Protein AF-A0AAU3NXV2-F1 (afdb_monomer)

Foldseek 3Di:
DKDKDKDDDDDVSVVLVVQLVVLLVVVVVPDPDPVVSVVSSVVSSVVVLVVVCVVDVPSVGIDMWMKDWDDDPPDRDIDIDTRPDAFDWDDDPPDIDGPDDD

Radius of gyration: 15.43 Å; Cα contacts (8 Å, |Δi|>4): 116; chains: 1; bounding box: 42×24×46 Å

Nearest PDB structures (foldseek):
  2y09-assembly1_A  TM=7.433E-01  e=5.090E-02  Synechococcus elongatus
  5iti-assembly1_A  TM=7.227E-01  e=1.214E-01  Thermosynechococcus vestitus BP-1
  2xzv-assembly1_A  TM=7.392E-01  e=1.813E-01  Synechococcus elongatus
  2j82-assembly1_A-2  TM=7.126E-01  e=1.939E-01  Synechococcus elongatus
  9f9p-assembly1_K  TM=5.520E-01  e=3.216E+00  Trypanosoma cruzi

Secondary structure (DSSP, 8-state):
-EEEEE-S-SHHHHHHHHHHHHHHHHHTTT-SSHHHHHHHHHHHHHHHHHHHHTT-TTTTS--EEEEEEE--TTSS--EEEEEBPPPPEEEETTEEEE----

Sequence (102 aa):
MIIGDVRGKGLSSISDAALLLGAFREAAHHHADLAGLTRYLEGSVTRDLAELTETDQRAEEDFITAAVLEIPDQEPVIHVINCGHPPPLLVRGQHVTPLLRS

Structure (mmCIF, N/CA/C/O backbone):
data_AF-A0AAU3NXV2-F1
#
_entry.id   AF-A0AAU3NXV2-F1
#
loop_
_atom_site.group_PDB
_atom_site.id
_atom_site.type_symbol
_atom_site.label_atom_id
_atom_site.label_alt_id
_atom_site.label_comp_id
_atom_site.label_asym_id
_atom_site.label_entity_id
_atom_site.label_seq_id
_atom_site.pdbx_PDB_ins_code
_atom_site.Cartn_x
_atom_site.Cartn_y
_atom_site.Cartn_z
_atom_site.occupancy
_atom_site.B_iso_or_equiv
_atom_site.auth_seq_id
_atom_site.auth_comp_id
_atom_site.auth_asym_id
_atom_site.auth_atom_id
_atom_site.pdbx_PDB_model_num
ATOM 1 N N . MET A 1 1 ? 1.266 -5.140 6.660 1.00 89.75 1 MET A N 1
ATOM 2 C CA . MET A 1 1 ? 0.618 -5.813 5.506 1.00 89.75 1 MET A CA 1
ATOM 3 C C . MET A 1 1 ? 0.694 -4.896 4.294 1.00 89.75 1 MET A C 1
ATOM 5 O O . MET A 1 1 ? 0.699 -3.687 4.480 1.00 89.75 1 MET A O 1
ATOM 9 N N . ILE A 1 2 ? 0.752 -5.443 3.080 1.00 92.00 2 ILE A N 1
ATOM 10 C CA . ILE A 1 2 ? 0.695 -4.667 1.836 1.00 92.00 2 ILE A CA 1
ATOM 11 C C . ILE A 1 2 ? -0.295 -5.313 0.868 1.00 92.00 2 ILE A C 1
ATOM 13 O O . ILE A 1 2 ? -0.380 -6.538 0.790 1.00 92.00 2 ILE A O 1
ATOM 17 N N . ILE A 1 3 ? -1.049 -4.482 0.158 1.00 91.06 3 ILE A N 1
ATOM 18 C CA . ILE A 1 3 ? -1.903 -4.861 -0.967 1.00 91.06 3 ILE A CA 1
ATOM 19 C C . ILE A 1 3 ? -1.436 -4.021 -2.145 1.00 91.06 3 ILE A C 1
ATOM 21 O O . ILE A 1 3 ? -1.232 -2.824 -1.977 1.00 91.06 3 ILE A O 1
ATOM 25 N N . GLY A 1 4 ? -1.243 -4.626 -3.310 1.00 89.12 4 GLY A N 1
ATOM 26 C CA . GLY A 1 4 ? -0.798 -3.904 -4.494 1.00 89.12 4 GLY A CA 1
ATOM 27 C C . GLY A 1 4 ? -1.455 -4.422 -5.759 1.00 89.12 4 GLY A C 1
ATOM 28 O O . GLY A 1 4 ? -1.874 -5.576 -5.816 1.00 89.12 4 GLY A O 1
ATOM 29 N N . ASP A 1 5 ? -1.542 -3.546 -6.749 1.00 87.31 5 ASP A N 1
ATOM 30 C CA . ASP A 1 5 ? -1.985 -3.851 -8.104 1.00 87.31 5 ASP A CA 1
ATOM 31 C C . ASP A 1 5 ? -0.964 -3.269 -9.083 1.00 87.31 5 ASP A C 1
ATOM 33 O O . ASP A 1 5 ? -0.636 -2.082 -9.003 1.00 87.31 5 ASP A O 1
ATOM 37 N N . VAL A 1 6 ? -0.441 -4.118 -9.963 1.00 86.12 6 VAL A N 1
ATOM 38 C CA . VAL A 1 6 ? 0.557 -3.755 -10.971 1.00 86.12 6 VAL A CA 1
ATOM 39 C C . VAL A 1 6 ? -0.142 -3.738 -12.318 1.00 86.12 6 VAL A C 1
ATOM 41 O O . VAL A 1 6 ? -0.623 -4.773 -12.788 1.00 86.12 6 VAL A O 1
ATOM 44 N N . ARG A 1 7 ? -0.187 -2.570 -12.960 1.00 79.38 7 ARG A N 1
ATOM 45 C CA . ARG A 1 7 ? -0.631 -2.485 -14.348 1.00 79.38 7 ARG A CA 1
ATOM 46 C C . ARG A 1 7 ? 0.457 -3.065 -15.250 1.00 79.38 7 ARG A C 1
ATOM 48 O O . ARG A 1 7 ? 1.62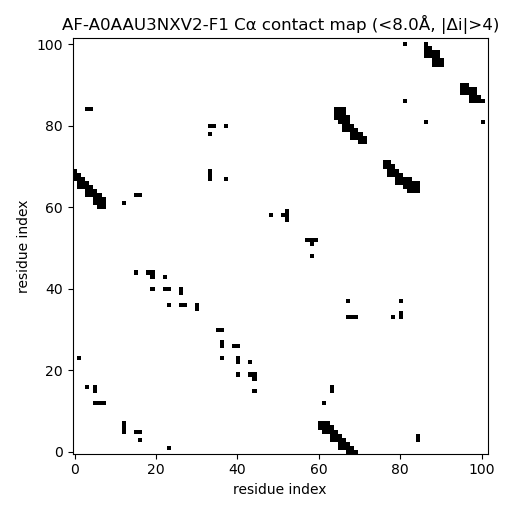1 -2.730 -15.097 1.00 79.38 7 ARG A O 1
ATOM 55 N N . GLY A 1 8 ? 0.037 -3.887 -16.207 1.00 75.62 8 GLY A N 1
ATOM 56 C CA . GLY A 1 8 ? 0.880 -4.409 -17.277 1.00 75.62 8 GLY A CA 1
ATOM 57 C C . GLY A 1 8 ? 0.494 -5.845 -17.626 1.00 75.62 8 GLY A C 1
ATOM 58 O O . GLY A 1 8 ? -0.553 -6.348 -17.203 1.00 75.62 8 GLY A O 1
ATOM 59 N N . LYS A 1 9 ? 1.301 -6.514 -18.451 1.00 66.69 9 LYS A N 1
ATOM 60 C CA . LYS A 1 9 ? 1.099 -7.928 -18.797 1.00 66.69 9 LYS A CA 1
ATOM 61 C C . LYS A 1 9 ? 2.425 -8.637 -19.030 1.00 66.69 9 LYS A C 1
ATOM 63 O O . LYS A 1 9 ? 3.316 -8.109 -19.684 1.00 66.69 9 LYS A O 1
ATOM 68 N N . GLY A 1 10 ? 2.494 -9.896 -18.607 1.00 74.06 10 GLY A N 1
ATOM 69 C CA . GLY A 1 10 ? 3.655 -10.751 -18.841 1.00 74.06 10 GLY A CA 1
ATOM 70 C C . GLY A 1 10 ? 4.669 -10.709 -17.699 1.00 74.06 10 GLY A C 1
ATOM 71 O O . GLY A 1 10 ? 4.317 -10.469 -16.548 1.00 74.06 10 GLY A O 1
ATOM 72 N N . LEU A 1 11 ? 5.922 -11.033 -18.018 1.00 78.00 11 LEU A N 1
ATOM 73 C CA . LEU A 1 11 ? 6.971 -11.264 -17.023 1.00 78.00 11 LEU A CA 1
ATOM 74 C C . LEU A 1 11 ? 7.460 -9.980 -16.334 1.00 78.00 11 LEU A C 1
ATOM 76 O O . LEU A 1 11 ? 7.883 -10.075 -15.186 1.00 78.00 11 LEU A O 1
ATOM 80 N N . SER A 1 12 ? 7.366 -8.811 -16.982 1.00 75.62 12 SER A N 1
ATOM 81 C CA . SER A 1 12 ? 7.755 -7.524 -16.380 1.00 75.62 12 SER A CA 1
ATOM 82 C C . SER A 1 12 ? 6.906 -7.211 -15.149 1.00 75.62 12 SER A C 1
ATOM 84 O O . SER A 1 12 ? 7.439 -7.121 -14.051 1.00 75.62 12 SER A O 1
ATOM 86 N N . SER A 1 13 ? 5.578 -7.239 -15.280 1.00 77.62 13 SER A N 1
ATOM 87 C CA . SER A 1 13 ? 4.662 -6.960 -14.164 1.00 77.62 13 SER A CA 1
ATOM 88 C C . SER A 1 13 ? 4.799 -7.953 -13.003 1.00 77.62 13 SER A C 1
ATOM 90 O O . SER A 1 13 ? 4.580 -7.606 -11.843 1.00 77.62 13 SER A O 1
ATOM 92 N N . ILE A 1 14 ? 5.170 -9.206 -13.296 1.00 83.69 14 ILE A N 1
ATOM 93 C CA . ILE A 1 14 ? 5.473 -10.207 -12.261 1.00 83.69 14 ILE A CA 1
ATOM 94 C C . ILE A 1 14 ? 6.775 -9.849 -11.537 1.00 83.69 14 ILE A C 1
ATOM 96 O O . ILE A 1 14 ? 6.837 -9.966 -10.313 1.00 83.69 14 ILE A O 1
ATOM 100 N N . SER A 1 15 ? 7.796 -9.417 -12.280 1.00 82.38 15 SER A N 1
ATOM 101 C CA . SER A 1 15 ? 9.069 -8.958 -11.723 1.00 82.38 15 SER A CA 1
ATOM 102 C C . SER A 1 15 ? 8.864 -7.752 -10.806 1.00 82.38 15 SER A C 1
ATOM 104 O O . SER A 1 15 ? 9.343 -7.766 -9.675 1.00 82.38 15 SER A O 1
ATOM 106 N N . ASP A 1 16 ? 8.064 -6.776 -11.231 1.00 83.31 16 ASP A N 1
ATOM 107 C CA . ASP A 1 16 ? 7.765 -5.565 -10.460 1.00 83.31 16 ASP A CA 1
ATOM 108 C C . ASP A 1 16 ? 7.015 -5.877 -9.159 1.00 83.31 16 ASP A C 1
ATOM 110 O O . ASP A 1 16 ? 7.358 -5.381 -8.082 1.00 83.31 16 ASP A O 1
ATOM 114 N N . ALA A 1 17 ? 6.019 -6.769 -9.223 1.00 85.06 17 ALA A N 1
ATOM 115 C CA . ALA A 1 17 ? 5.312 -7.237 -8.034 1.00 85.06 17 ALA A CA 1
ATOM 116 C C . ALA A 1 17 ? 6.250 -7.982 -7.069 1.00 85.06 17 ALA A C 1
ATOM 118 O O . ALA A 1 17 ? 6.179 -7.789 -5.851 1.00 85.06 17 ALA A O 1
ATOM 119 N 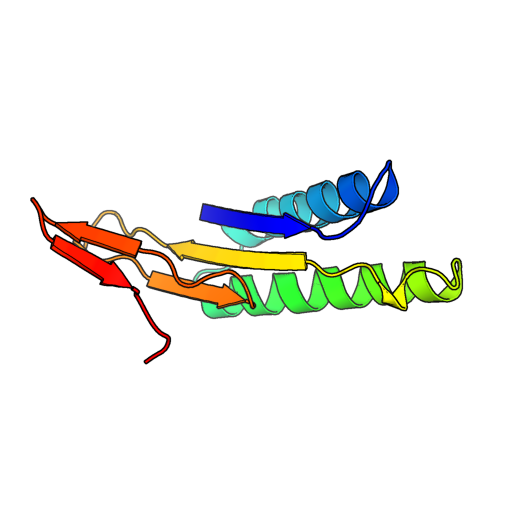N . ALA A 1 18 ? 7.129 -8.838 -7.600 1.00 88.25 18 ALA A N 1
ATOM 120 C CA . ALA A 1 18 ? 8.091 -9.592 -6.804 1.00 88.25 18 ALA A CA 1
ATOM 121 C C . ALA A 1 18 ? 9.108 -8.669 -6.122 1.00 88.25 18 ALA A C 1
ATOM 123 O O . ALA A 1 18 ? 9.428 -8.870 -4.950 1.00 88.25 18 ALA A O 1
ATOM 124 N N . LEU A 1 19 ? 9.560 -7.641 -6.833 1.00 85.81 19 LEU A N 1
ATOM 125 C CA . LEU A 1 19 ? 10.469 -6.623 -6.338 1.00 85.81 19 LEU A CA 1
ATOM 126 C C . LEU A 1 19 ? 9.842 -5.802 -5.206 1.00 85.81 19 LEU A C 1
ATOM 128 O O . LEU A 1 19 ? 10.415 -5.740 -4.117 1.00 85.81 19 LEU A O 1
ATOM 132 N N . LEU A 1 20 ? 8.634 -5.256 -5.410 1.00 87.62 20 LEU A N 1
ATOM 133 C CA . LEU A 1 20 ? 7.907 -4.528 -4.364 1.00 87.62 20 LEU A CA 1
ATOM 134 C C . LEU A 1 20 ? 7.713 -5.403 -3.118 1.00 87.62 20 LEU A C 1
ATOM 136 O O . LEU A 1 20 ? 7.915 -4.950 -1.989 1.00 87.62 20 LEU A O 1
ATOM 140 N N . LEU A 1 21 ? 7.330 -6.669 -3.309 1.00 90.00 21 LEU A N 1
ATOM 141 C CA . LEU A 1 21 ? 7.133 -7.599 -2.201 1.00 90.00 21 LEU A CA 1
ATOM 142 C C . LEU A 1 21 ? 8.450 -7.927 -1.483 1.00 90.00 21 LEU A C 1
ATOM 144 O O . LEU A 1 21 ? 8.451 -8.074 -0.259 1.00 90.00 21 LEU A O 1
ATOM 148 N N . GLY A 1 22 ? 9.555 -8.039 -2.222 1.00 88.94 22 GLY A N 1
ATOM 149 C CA . GLY A 1 22 ? 10.899 -8.226 -1.679 1.00 88.94 22 GLY A CA 1
ATOM 150 C C . GLY A 1 22 ? 11.322 -7.050 -0.804 1.00 88.94 22 GLY A C 1
ATOM 151 O O . GLY A 1 22 ? 11.627 -7.252 0.372 1.00 88.94 22 GLY A O 1
ATOM 152 N N . ALA A 1 23 ? 11.229 -5.830 -1.338 1.00 88.81 23 ALA A N 1
ATOM 153 C CA . ALA A 1 23 ? 11.525 -4.599 -0.611 1.00 88.81 23 ALA A CA 1
ATOM 154 C C . ALA A 1 23 ? 10.640 -4.442 0.638 1.00 88.81 23 ALA A C 1
ATOM 156 O O . ALA A 1 23 ? 11.128 -4.071 1.702 1.00 88.81 23 ALA A O 1
ATOM 157 N N . PHE A 1 24 ? 9.348 -4.788 0.554 1.00 90.88 24 PHE A N 1
ATOM 158 C CA . PHE A 1 24 ? 8.450 -4.778 1.716 1.00 90.88 24 PHE A CA 1
ATOM 159 C C . PHE A 1 24 ? 8.880 -5.773 2.783 1.00 90.88 24 PHE A C 1
ATOM 161 O O . PHE A 1 24 ? 8.924 -5.416 3.956 1.00 90.88 24 PHE A O 1
ATOM 168 N N . ARG A 1 25 ? 9.191 -7.014 2.404 1.00 90.00 25 ARG A N 1
ATOM 169 C CA . ARG A 1 25 ? 9.596 -8.049 3.365 1.00 90.00 25 ARG A CA 1
ATOM 170 C C . ARG A 1 25 ? 10.890 -7.690 4.075 1.00 90.00 25 ARG A C 1
ATOM 172 O O . ARG A 1 25 ? 10.994 -7.932 5.270 1.00 90.00 25 ARG A O 1
ATOM 179 N N . GLU A 1 26 ? 11.844 -7.113 3.358 1.00 88.62 26 GLU A N 1
ATOM 180 C CA . GLU A 1 26 ? 13.072 -6.602 3.956 1.00 88.62 26 GLU A CA 1
ATOM 181 C C . GLU A 1 26 ? 12.757 -5.456 4.931 1.00 88.62 26 GLU A C 1
ATOM 183 O O . GLU A 1 26 ? 13.039 -5.535 6.126 1.00 88.62 26 GLU A O 1
ATOM 188 N N . ALA A 1 27 ? 12.096 -4.409 4.443 1.00 87.25 27 ALA A N 1
ATOM 189 C CA . ALA A 1 27 ? 11.897 -3.173 5.187 1.00 87.25 27 ALA A CA 1
ATOM 190 C C . ALA A 1 27 ? 10.929 -3.305 6.370 1.00 87.25 27 ALA A C 1
ATOM 192 O O . ALA A 1 27 ? 11.084 -2.599 7.369 1.00 87.25 27 ALA A O 1
ATOM 193 N N . ALA A 1 28 ? 9.958 -4.219 6.301 1.00 86.69 28 ALA A N 1
ATOM 194 C CA . ALA A 1 28 ? 8.985 -4.444 7.368 1.00 86.69 28 ALA A CA 1
ATOM 195 C C . ALA A 1 28 ? 9.632 -4.900 8.687 1.00 86.69 28 ALA A C 1
ATOM 197 O O . ALA A 1 28 ? 9.036 -4.719 9.744 1.00 86.69 28 ALA A O 1
ATOM 198 N N . HIS A 1 29 ? 10.842 -5.469 8.644 1.00 82.69 29 HIS A N 1
ATOM 199 C CA . HIS A 1 29 ? 11.597 -5.835 9.844 1.00 82.69 29 HIS A CA 1
ATOM 200 C C . HIS A 1 29 ? 12.489 -4.706 10.380 1.00 82.69 29 HIS A C 1
ATOM 202 O O . HIS A 1 29 ? 12.943 -4.781 11.521 1.00 82.69 29 HIS A O 1
ATOM 208 N N . HIS A 1 30 ? 12.754 -3.675 9.574 1.00 80.31 30 HIS A N 1
ATOM 209 C CA . HIS A 1 30 ? 13.725 -2.625 9.886 1.00 80.31 30 HIS A CA 1
ATOM 210 C C . HIS A 1 30 ? 13.088 -1.286 10.263 1.00 80.31 30 HIS A C 1
ATOM 212 O O . HIS A 1 30 ? 13.676 -0.529 11.035 1.00 80.31 30 HIS A O 1
ATOM 218 N N . HIS A 1 31 ? 11.902 -0.978 9.740 1.00 76.38 31 HIS A N 1
ATOM 219 C CA . HIS A 1 31 ? 11.229 0.289 10.007 1.00 76.38 31 HIS A CA 1
ATOM 220 C C . HIS A 1 31 ? 10.260 0.180 11.183 1.00 76.38 31 HIS A C 1
ATOM 222 O O . HIS A 1 31 ? 9.404 -0.698 11.217 1.00 76.38 31 HIS A O 1
ATOM 228 N N . ALA A 1 32 ? 10.385 1.115 12.129 1.00 73.31 32 ALA A N 1
ATOM 229 C CA . ALA A 1 32 ? 9.531 1.191 13.312 1.00 73.31 32 ALA A CA 1
ATOM 230 C C . ALA A 1 32 ? 8.189 1.901 13.057 1.00 73.31 32 ALA A C 1
ATOM 232 O O . ALA A 1 32 ? 7.294 1.793 13.887 1.00 73.31 32 ALA A O 1
ATOM 233 N N . ASP A 1 33 ? 8.053 2.631 11.943 1.00 86.56 33 ASP A N 1
ATOM 234 C CA . ASP A 1 33 ? 6.826 3.346 11.591 1.00 86.56 33 ASP A CA 1
ATOM 235 C C . ASP A 1 33 ? 6.432 3.160 10.114 1.00 86.56 33 ASP A C 1
ATOM 237 O O . ASP A 1 33 ? 7.272 3.002 9.216 1.00 86.56 33 ASP A 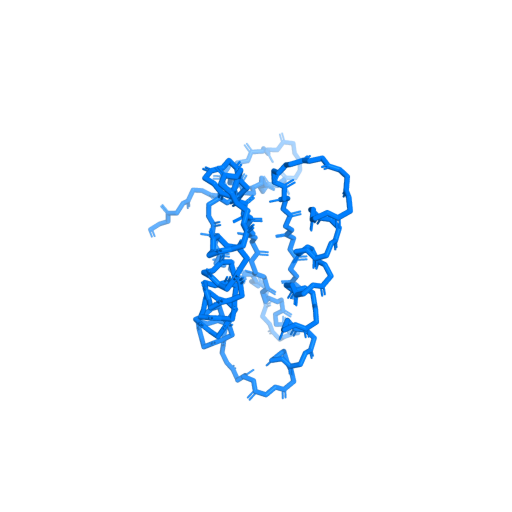O 1
ATOM 241 N N . LEU A 1 34 ? 5.118 3.189 9.872 1.00 90.00 34 LEU A N 1
ATOM 242 C CA . LEU A 1 34 ? 4.490 2.937 8.574 1.00 90.00 34 LEU A CA 1
ATOM 243 C C . LEU A 1 34 ? 4.905 3.941 7.481 1.00 90.00 34 LEU A C 1
ATOM 245 O O . LEU A 1 34 ? 4.972 3.586 6.299 1.00 90.00 34 LEU A O 1
ATOM 249 N N . ALA A 1 35 ? 5.207 5.188 7.851 1.00 90.12 35 ALA A N 1
ATOM 250 C CA . ALA A 1 35 ? 5.607 6.227 6.903 1.00 90.12 35 ALA A CA 1
ATOM 251 C C . ALA A 1 35 ? 7.044 6.016 6.405 1.00 90.12 35 ALA A C 1
ATOM 253 O O . ALA A 1 35 ? 7.322 6.191 5.217 1.00 90.12 35 ALA A O 1
ATOM 254 N N . GLY A 1 36 ? 7.953 5.607 7.292 1.00 90.25 36 GLY A N 1
ATOM 255 C CA . GLY A 1 36 ? 9.317 5.214 6.960 1.00 90.25 36 GLY A CA 1
ATOM 256 C C . GLY A 1 36 ? 9.345 4.031 6.000 1.00 90.25 36 GLY A C 1
ATOM 257 O O . GLY A 1 36 ? 10.004 4.113 4.962 1.00 90.25 36 GLY A O 1
ATOM 258 N N . LEU A 1 37 ? 8.557 2.993 6.297 1.00 91.38 37 LEU A N 1
ATOM 259 C CA . LEU A 1 37 ? 8.385 1.839 5.415 1.00 91.38 37 LEU A CA 1
ATOM 260 C C . LEU A 1 37 ? 7.872 2.262 4.034 1.00 91.38 37 LEU A C 1
ATOM 262 O O . LEU A 1 37 ? 8.438 1.874 3.017 1.00 91.38 37 LEU A O 1
ATOM 266 N N . THR A 1 38 ? 6.838 3.101 3.982 1.00 90.88 38 THR A N 1
ATOM 267 C CA . THR A 1 38 ? 6.260 3.533 2.702 1.00 90.88 38 THR A CA 1
ATOM 268 C C . THR A 1 38 ? 7.256 4.336 1.865 1.00 90.88 38 THR A C 1
ATOM 270 O O . THR A 1 38 ? 7.415 4.064 0.679 1.00 90.88 38 THR A O 1
ATOM 273 N N . ARG A 1 39 ? 8.000 5.262 2.481 1.00 89.50 39 ARG A N 1
ATOM 274 C CA . ARG A 1 39 ? 9.031 6.047 1.783 1.00 89.50 39 ARG A CA 1
ATOM 275 C C . ARG A 1 39 ? 10.155 5.165 1.234 1.00 89.50 39 ARG A C 1
ATOM 277 O O . ARG A 1 39 ? 10.671 5.430 0.150 1.00 89.50 39 ARG A O 1
ATOM 284 N N . TYR A 1 40 ? 10.542 4.126 1.974 1.00 88.88 40 TYR A N 1
ATOM 285 C CA . TYR A 1 40 ? 11.529 3.156 1.503 1.00 88.88 40 TYR A CA 1
ATOM 286 C C . TYR A 1 40 ? 11.033 2.405 0.263 1.00 88.88 40 TYR A C 1
ATOM 288 O O . TYR A 1 40 ? 11.774 2.265 -0.713 1.00 88.88 40 TYR A O 1
ATOM 296 N N . LEU A 1 41 ? 9.771 1.969 0.280 1.00 88.31 41 LEU A N 1
ATOM 297 C CA . LEU A 1 41 ? 9.151 1.271 -0.845 1.00 88.31 41 LEU A CA 1
ATOM 298 C C . LEU A 1 41 ? 9.048 2.158 -2.079 1.00 88.31 41 LEU A C 1
ATOM 300 O O . LEU A 1 41 ? 9.465 1.736 -3.152 1.00 88.31 41 LEU A O 1
ATOM 304 N N . GLU A 1 42 ? 8.569 3.392 -1.923 1.00 84.62 42 GLU A N 1
ATOM 305 C CA . GLU A 1 42 ? 8.505 4.371 -3.013 1.00 84.62 42 GLU A CA 1
ATOM 306 C C . GLU A 1 42 ? 9.885 4.601 -3.637 1.00 84.62 42 GLU A C 1
ATOM 308 O O . GLU A 1 42 ? 10.029 4.574 -4.859 1.00 84.62 42 GLU A O 1
ATOM 313 N N . GLY A 1 43 ? 10.919 4.772 -2.807 1.00 84.25 43 GLY A N 1
ATOM 314 C CA . GLY A 1 43 ? 12.288 4.951 -3.282 1.00 84.25 43 GLY A CA 1
ATOM 315 C C . GLY A 1 43 ? 12.858 3.720 -3.990 1.00 84.25 43 GLY A C 1
ATOM 316 O O . GLY A 1 43 ? 13.610 3.880 -4.947 1.00 84.25 43 GLY A O 1
ATOM 317 N N . SER A 1 44 ? 12.512 2.513 -3.539 1.00 82.38 44 SER A N 1
ATOM 318 C CA . SER A 1 44 ? 12.981 1.262 -4.154 1.00 82.38 44 SER A CA 1
ATOM 319 C C . SER A 1 44 ? 12.327 1.053 -5.517 1.00 82.38 44 SER A C 1
ATOM 321 O O . SER A 1 44 ? 13.025 0.978 -6.520 1.00 82.38 44 SER A O 1
ATOM 323 N N . VAL A 1 45 ? 10.995 1.135 -5.578 1.00 78.31 45 VAL A N 1
ATOM 324 C CA . VAL A 1 45 ? 10.235 1.004 -6.831 1.00 78.31 45 VAL A CA 1
ATOM 325 C C . VAL A 1 45 ? 10.629 2.072 -7.853 1.00 78.31 45 VAL A C 1
ATOM 327 O O . VAL A 1 45 ? 10.766 1.763 -9.030 1.00 78.31 45 VAL A O 1
ATOM 330 N N . THR A 1 46 ? 10.843 3.323 -7.428 1.00 77.62 46 THR A N 1
ATOM 331 C CA . THR A 1 46 ? 11.221 4.409 -8.352 1.00 77.62 46 THR A CA 1
ATOM 332 C C . THR A 1 46 ? 12.603 4.188 -8.968 1.00 77.62 46 THR A C 1
ATOM 334 O O . THR A 1 46 ? 12.786 4.478 -10.148 1.00 77.62 46 THR A O 1
ATOM 337 N N . ARG A 1 47 ? 13.581 3.693 -8.192 1.00 74.12 47 ARG A N 1
ATOM 338 C CA . ARG A 1 47 ? 14.925 3.391 -8.714 1.00 74.12 47 ARG A CA 1
ATOM 339 C C . ARG A 1 47 ? 14.873 2.268 -9.741 1.00 74.12 47 ARG A C 1
ATOM 341 O O . ARG A 1 47 ? 15.385 2.436 -10.840 1.00 74.12 47 ARG A O 1
ATOM 348 N N . ASP A 1 48 ? 14.193 1.181 -9.406 1.00 71.44 48 ASP A N 1
ATOM 349 C CA . ASP A 1 48 ? 14.161 0.002 -10.264 1.00 71.44 48 ASP A CA 1
ATOM 350 C C . ASP A 1 48 ? 13.332 0.248 -11.538 1.00 71.44 48 ASP A C 1
ATOM 352 O O . ASP A 1 48 ? 13.732 -0.156 -12.627 1.00 71.44 48 ASP A O 1
ATOM 356 N N . LEU A 1 49 ? 12.225 0.999 -11.444 1.00 66.25 49 LEU A N 1
ATOM 357 C CA . LEU A 1 49 ? 11.456 1.412 -12.623 1.00 66.25 49 LEU A CA 1
ATOM 358 C C . LEU A 1 49 ? 12.276 2.332 -13.541 1.00 66.25 49 LEU A C 1
ATOM 360 O O . LEU A 1 49 ? 12.197 2.198 -14.761 1.00 66.25 49 LEU A O 1
ATOM 364 N N . ALA A 1 50 ? 13.093 3.230 -12.977 1.00 66.44 50 ALA A N 1
ATOM 365 C CA . ALA A 1 50 ? 13.987 4.076 -13.764 1.00 66.44 50 ALA A CA 1
ATOM 366 C C . ALA A 1 50 ? 15.027 3.236 -14.535 1.00 66.44 50 ALA A C 1
ATOM 368 O O . ALA A 1 50 ? 15.199 3.433 -15.737 1.00 66.44 50 ALA A O 1
ATOM 369 N N . GLU A 1 51 ? 15.647 2.244 -13.891 1.00 63.78 51 GLU A N 1
ATOM 370 C CA . GLU A 1 51 ? 16.609 1.334 -14.539 1.00 63.78 51 GLU A CA 1
ATOM 371 C C . GLU A 1 51 ? 15.971 0.506 -15.678 1.00 63.78 51 GLU A C 1
ATOM 373 O O . GLU A 1 51 ? 16.597 0.266 -16.716 1.00 63.78 51 GLU A O 1
ATOM 378 N N . LEU A 1 52 ? 14.698 0.121 -15.537 1.00 59.00 52 LEU A N 1
ATOM 379 C CA . LEU A 1 52 ? 13.944 -0.602 -16.568 1.00 59.00 52 LEU A CA 1
ATOM 380 C C . LEU A 1 52 ? 13.499 0.309 -17.731 1.00 59.00 52 LEU A C 1
ATOM 382 O O . LEU A 1 52 ? 13.540 -0.109 -18.890 1.00 59.00 52 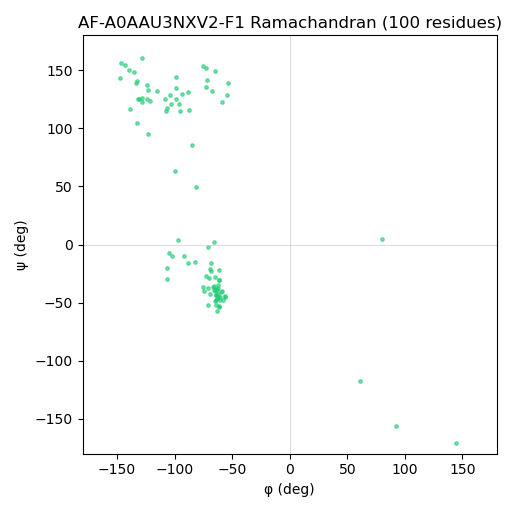LEU A O 1
ATOM 386 N N . THR A 1 53 ? 13.135 1.571 -17.465 1.00 55.69 53 THR A N 1
ATOM 387 C CA . THR A 1 53 ? 12.771 2.543 -18.522 1.00 55.69 53 THR A CA 1
ATOM 388 C C . THR A 1 53 ? 13.934 2.905 -19.451 1.00 55.69 53 THR A C 1
ATOM 390 O O . THR A 1 53 ? 13.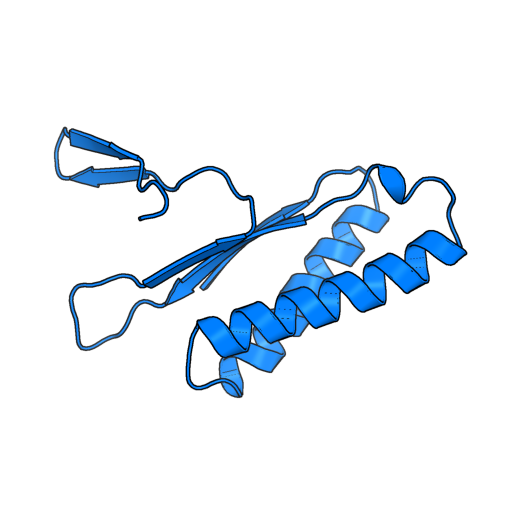708 3.205 -20.623 1.00 55.69 53 THR A O 1
ATOM 393 N N . GLU A 1 54 ? 15.185 2.840 -18.977 1.00 58.38 54 GLU A N 1
ATOM 394 C CA . GLU A 1 54 ? 16.372 3.072 -19.816 1.00 58.38 54 GLU A CA 1
ATOM 395 C C . GLU A 1 54 ? 16.602 1.954 -20.850 1.00 58.38 54 GLU A C 1
ATOM 397 O O . GLU A 1 54 ? 17.267 2.173 -21.866 1.00 58.38 54 GLU A O 1
ATOM 402 N N . THR A 1 55 ? 16.038 0.763 -20.620 1.00 58.31 55 THR A N 1
ATOM 403 C CA . THR A 1 55 ? 16.207 -0.413 -21.486 1.00 58.31 55 THR A CA 1
ATOM 404 C C . THR A 1 55 ? 14.978 -0.758 -22.329 1.00 58.31 55 THR A C 1
ATOM 406 O O . THR A 1 55 ? 15.142 -1.408 -23.364 1.00 58.31 55 THR A O 1
ATOM 409 N N . ASP A 1 56 ? 13.776 -0.292 -21.967 1.00 55.22 56 ASP A N 1
ATOM 410 C CA . ASP A 1 56 ? 12.544 -0.581 -22.710 1.00 55.22 56 ASP A CA 1
ATOM 411 C C . ASP A 1 56 ? 11.624 0.655 -22.824 1.00 55.22 56 ASP A C 1
ATOM 413 O O . ASP A 1 56 ? 11.074 1.152 -21.841 1.00 55.22 56 ASP A O 1
ATOM 417 N N . GLN A 1 57 ? 11.386 1.132 -24.054 1.00 53.69 57 GLN A N 1
ATOM 418 C CA . GLN A 1 57 ? 10.521 2.292 -24.361 1.00 53.69 57 GLN A CA 1
ATOM 419 C C . GLN A 1 57 ? 9.026 2.063 -24.035 1.00 53.69 57 GLN A C 1
ATOM 421 O O . GLN A 1 57 ? 8.194 2.927 -24.302 1.00 53.69 57 GLN A O 1
ATOM 426 N N . ARG A 1 58 ? 8.659 0.896 -23.488 1.00 51.62 58 ARG A N 1
ATOM 427 C CA . ARG A 1 58 ? 7.300 0.545 -23.034 1.00 51.62 58 ARG A CA 1
ATOM 428 C C . ARG A 1 58 ? 7.017 0.849 -21.568 1.00 51.62 58 ARG A C 1
ATOM 430 O O . ARG A 1 58 ? 5.859 0.781 -21.166 1.00 51.62 58 ARG A O 1
ATOM 437 N N . ALA A 1 59 ? 8.032 1.198 -20.789 1.00 54.84 59 ALA A N 1
ATOM 438 C CA . ALA A 1 59 ? 7.885 1.389 -19.352 1.00 54.84 59 ALA A CA 1
ATOM 439 C C . ALA A 1 59 ? 7.085 2.654 -18.956 1.00 54.84 59 ALA A C 1
ATOM 441 O O . ALA A 1 59 ? 6.798 2.854 -17.782 1.00 54.84 59 ALA A O 1
ATOM 442 N N . GLU A 1 60 ? 6.644 3.475 -19.919 1.00 51.81 60 GLU A N 1
ATOM 443 C CA . GLU A 1 60 ? 5.686 4.567 -19.670 1.00 51.81 60 GLU A CA 1
ATOM 444 C C . GLU A 1 60 ? 4.266 4.075 -19.298 1.00 51.81 60 GLU A C 1
ATOM 446 O O . GLU A 1 60 ? 3.469 4.862 -18.785 1.00 51.81 60 GLU A O 1
ATOM 451 N N . GLU A 1 61 ? 3.921 2.798 -19.528 1.00 52.78 61 GLU A N 1
ATOM 452 C CA . GLU A 1 61 ? 2.577 2.256 -19.239 1.00 52.78 61 GLU A CA 1
ATOM 453 C C . GLU A 1 61 ? 2.471 1.420 -17.946 1.00 52.78 61 GLU A C 1
ATOM 455 O O . GLU A 1 61 ? 1.346 1.121 -17.520 1.00 52.78 61 GLU A O 1
ATOM 460 N N . ASP A 1 62 ? 3.596 1.080 -17.307 1.00 64.50 62 ASP A N 1
ATOM 461 C CA . ASP A 1 62 ? 3.639 0.219 -16.120 1.00 64.50 62 ASP A CA 1
ATOM 462 C C . ASP A 1 62 ? 3.678 1.077 -14.844 1.00 64.50 62 ASP A C 1
ATOM 464 O O . ASP A 1 62 ? 4.562 1.906 -14.629 1.00 64.50 62 ASP A O 1
ATOM 468 N N . PHE A 1 63 ? 2.680 0.902 -13.978 1.00 71.56 63 PHE A N 1
ATOM 469 C CA . PHE A 1 63 ? 2.653 1.537 -12.663 1.00 71.56 63 PHE A CA 1
ATOM 470 C C . PHE A 1 63 ? 2.122 0.575 -11.612 1.00 71.56 63 PHE A C 1
ATOM 472 O O . PHE A 1 63 ? 1.271 -0.278 -11.879 1.00 71.56 63 PHE A O 1
ATOM 479 N N . ILE A 1 64 ? 2.602 0.763 -10.388 1.00 82.38 64 ILE A N 1
ATOM 480 C CA . ILE A 1 64 ? 2.175 -0.004 -9.227 1.00 82.38 64 ILE A CA 1
ATOM 481 C C . ILE A 1 64 ? 1.336 0.900 -8.336 1.00 82.38 64 ILE A C 1
ATOM 483 O O . ILE A 1 64 ? 1.781 1.968 -7.920 1.00 82.38 64 ILE A O 1
ATOM 487 N N . THR A 1 65 ? 0.124 0.462 -8.014 1.00 88.81 65 THR A N 1
ATOM 488 C CA . THR A 1 65 ? -0.647 1.035 -6.909 1.00 88.81 65 THR A CA 1
ATOM 489 C C . THR A 1 65 ? -0.498 0.145 -5.690 1.00 88.81 65 THR A C 1
ATOM 491 O O . THR A 1 65 ? -0.440 -1.077 -5.822 1.00 88.81 65 THR A O 1
ATOM 494 N N . ALA A 1 66 ? -0.453 0.729 -4.495 1.00 90.69 66 ALA A N 1
ATOM 495 C CA . ALA A 1 66 ? -0.377 -0.056 -3.269 1.00 90.69 66 ALA A CA 1
ATOM 496 C C . ALA A 1 66 ? -1.119 0.591 -2.101 1.00 90.69 66 ALA A C 1
ATOM 498 O O . ALA A 1 66 ? -1.305 1.800 -2.054 1.00 90.69 66 ALA A O 1
ATOM 499 N N . ALA A 1 67 ? -1.528 -0.219 -1.135 1.00 91.50 67 ALA A N 1
ATOM 500 C CA . ALA A 1 67 ? -1.935 0.203 0.191 1.00 91.50 67 ALA A CA 1
ATOM 501 C C . ALA A 1 67 ? -1.084 -0.553 1.214 1.00 91.50 67 ALA A C 1
ATOM 503 O O . ALA A 1 67 ? -1.036 -1.786 1.203 1.00 91.50 67 ALA A O 1
ATOM 504 N N . VAL A 1 68 ? -0.418 0.185 2.099 1.00 92.50 68 VAL A N 1
ATOM 505 C CA . VAL A 1 68 ? 0.366 -0.373 3.203 1.00 92.50 68 VAL A CA 1
ATOM 506 C C . VAL A 1 68 ? -0.427 -0.184 4.486 1.00 92.50 68 VAL A C 1
ATOM 508 O O . VAL A 1 68 ? -0.924 0.906 4.765 1.00 92.50 68 VAL A O 1
ATOM 511 N N . LEU A 1 69 ? -0.585 -1.269 5.239 1.00 91.94 69 LEU A N 1
ATOM 512 C CA . LEU A 1 69 ? -1.418 -1.323 6.431 1.00 91.94 69 LEU A CA 1
ATOM 513 C C . LEU A 1 69 ? -0.606 -1.792 7.632 1.00 91.94 69 LEU A C 1
ATOM 515 O O . LEU A 1 69 ? 0.118 -2.791 7.551 1.00 91.94 69 LEU A O 1
ATOM 519 N N . GLU A 1 70 ? -0.821 -1.132 8.757 1.00 91.75 70 GLU A N 1
ATOM 520 C CA . GLU A 1 70 ? -0.369 -1.556 10.074 1.00 91.75 70 GLU A CA 1
ATOM 521 C C . GLU A 1 70 ? -1.590 -1.847 10.948 1.00 91.75 70 GLU A C 1
ATOM 523 O O . GLU A 1 70 ? -2.546 -1.070 10.985 1.00 91.75 70 GLU A O 1
ATOM 528 N N . ILE A 1 71 ? -1.565 -2.999 11.616 1.00 90.75 71 ILE A N 1
ATOM 529 C CA . ILE A 1 71 ? -2.608 -3.450 12.538 1.00 90.75 71 ILE A CA 1
ATOM 530 C C . ILE A 1 71 ? -1.903 -3.701 13.870 1.00 90.75 71 ILE A C 1
ATOM 532 O O . ILE A 1 71 ? -1.298 -4.762 14.027 1.00 90.75 71 ILE A O 1
ATOM 536 N N . PRO A 1 72 ? -1.890 -2.725 14.786 1.00 90.50 72 PRO A N 1
ATOM 537 C CA . PRO A 1 72 ? -1.203 -2.890 16.057 1.00 90.50 72 PRO A CA 1
ATOM 538 C C . PRO A 1 72 ? -1.959 -3.862 16.969 1.00 90.50 72 PRO A C 1
ATOM 540 O O . PRO A 1 72 ? -3.183 -3.820 17.062 1.00 90.50 72 PRO A O 1
ATOM 543 N N . ASP A 1 73 ? -1.233 -4.704 17.705 1.00 89.56 73 ASP A N 1
ATOM 544 C CA . ASP A 1 73 ? -1.848 -5.725 18.569 1.00 89.56 73 ASP A CA 1
ATOM 545 C C . ASP A 1 73 ? -2.598 -5.139 19.779 1.00 89.56 73 ASP A C 1
ATOM 547 O O . ASP A 1 73 ? -3.441 -5.806 20.378 1.00 89.56 73 ASP A O 1
ATOM 551 N N . GLN A 1 74 ? -2.252 -3.914 20.186 1.00 93.69 74 GLN A N 1
ATOM 552 C CA . GLN A 1 74 ? -2.689 -3.317 21.455 1.00 93.69 74 GLN A CA 1
ATOM 553 C C . GLN A 1 74 ? -3.776 -2.247 21.299 1.00 93.69 74 GLN A C 1
ATOM 555 O O . GLN A 1 74 ? -4.322 -1.785 22.301 1.00 93.69 74 GLN A O 1
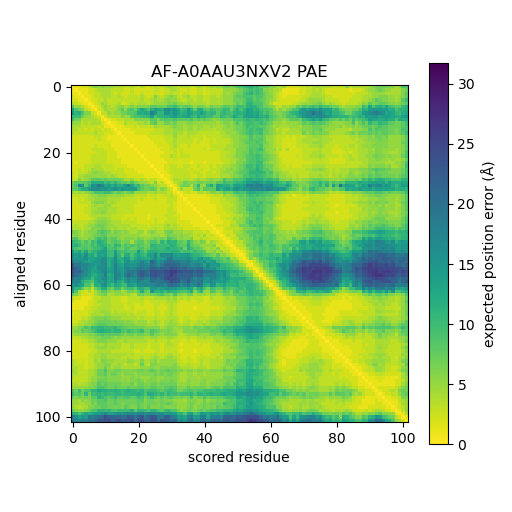ATOM 560 N N . GLU A 1 75 ? -4.113 -1.849 20.072 1.00 93.31 75 GLU A N 1
ATOM 561 C CA . GLU A 1 75 ? -5.106 -0.807 19.806 1.00 93.31 75 GLU A CA 1
ATOM 562 C C . GLU A 1 75 ? -6.092 -1.237 18.711 1.00 93.31 75 GLU A C 1
ATOM 564 O O . GLU A 1 75 ? -5.692 -1.827 17.711 1.00 93.31 75 GLU A O 1
ATOM 569 N N . PRO A 1 76 ? -7.401 -0.947 18.855 1.00 91.50 76 PRO A N 1
ATOM 570 C CA . PRO A 1 76 ? -8.422 -1.341 17.886 1.00 91.50 76 PRO A CA 1
ATOM 571 C C . PRO A 1 76 ? -8.467 -0.374 16.690 1.00 91.50 76 PRO A C 1
ATOM 573 O O . PRO A 1 76 ? -9.529 0.142 16.328 1.00 91.50 76 PRO A O 1
ATOM 576 N N . VAL A 1 77 ? -7.309 -0.093 16.094 1.00 90.94 77 VAL A N 1
ATOM 577 C CA . VAL A 1 77 ? -7.150 0.800 14.942 1.00 90.94 77 VAL A CA 1
ATOM 578 C C . VAL A 1 77 ? -6.362 0.106 13.835 1.00 90.94 77 VAL A C 1
ATOM 580 O O . VAL A 1 77 ? -5.678 -0.888 14.057 1.00 90.94 77 VAL A O 1
ATOM 583 N N . ILE A 1 78 ? -6.493 0.622 12.617 1.00 90.25 78 ILE A N 1
ATOM 584 C CA . ILE A 1 78 ? -5.686 0.209 11.470 1.00 90.25 78 ILE A CA 1
ATOM 585 C C . ILE A 1 78 ? -5.123 1.487 10.869 1.00 90.25 78 ILE A C 1
ATOM 587 O O . ILE A 1 78 ? -5.892 2.367 10.475 1.00 90.25 78 ILE A O 1
ATOM 591 N N . HIS A 1 79 ? -3.801 1.576 10.780 1.00 91.25 79 HIS A N 1
ATOM 592 C CA . HIS A 1 79 ? -3.139 2.663 10.067 1.00 91.25 79 HIS A CA 1
ATOM 593 C C . HIS A 1 79 ? -2.984 2.249 8.609 1.00 91.25 79 HIS A C 1
ATOM 595 O O . HIS A 1 79 ? -2.554 1.133 8.316 1.00 91.25 79 HIS A O 1
ATOM 601 N N . VAL A 1 80 ? -3.369 3.125 7.682 1.00 91.56 80 VAL A N 1
ATOM 602 C CA . VAL A 1 80 ? -3.328 2.844 6.243 1.00 91.56 80 VAL A CA 1
ATOM 603 C C . VAL A 1 80 ? -2.665 4.005 5.526 1.00 91.56 80 VAL A C 1
ATOM 605 O O . VAL A 1 80 ? -3.134 5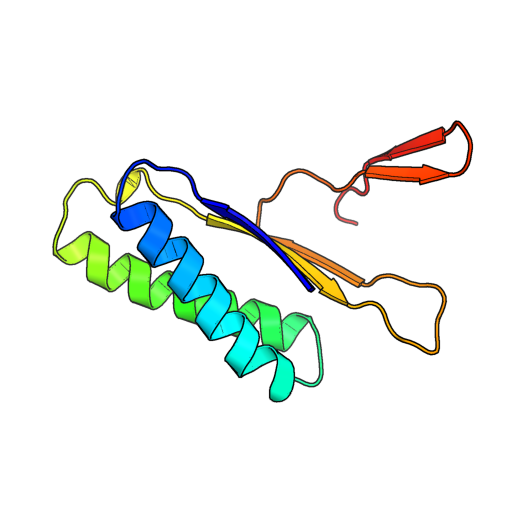.138 5.615 1.00 91.56 80 VAL A O 1
ATOM 608 N N . ILE A 1 81 ? -1.622 3.711 4.754 1.00 91.88 81 ILE A N 1
ATOM 609 C CA . ILE A 1 81 ? -1.089 4.629 3.751 1.00 91.88 81 ILE A CA 1
ATOM 610 C C . ILE A 1 81 ? -1.462 4.078 2.381 1.00 91.88 81 ILE A C 1
ATOM 612 O O . ILE A 1 81 ? -1.057 2.986 1.988 1.00 91.88 81 ILE A O 1
ATOM 616 N N . ASN A 1 82 ? -2.296 4.828 1.669 1.00 90.25 82 ASN A N 1
ATOM 617 C CA . ASN A 1 82 ? -2.742 4.474 0.332 1.00 90.25 82 ASN A CA 1
ATOM 618 C C . ASN A 1 82 ? -1.850 5.171 -0.700 1.00 90.25 82 ASN A C 1
ATOM 620 O O . ASN A 1 82 ? -1.916 6.388 -0.811 1.00 90.25 82 ASN A O 1
ATOM 624 N N . CYS A 1 83 ? -1.086 4.423 -1.486 1.00 88.75 83 CYS A N 1
ATOM 625 C CA . CYS A 1 83 ? -0.198 4.867 -2.560 1.00 88.75 83 CYS A CA 1
ATOM 626 C C . CYS A 1 83 ? -0.868 4.682 -3.936 1.00 88.75 83 CYS A C 1
ATOM 628 O O . CYS A 1 83 ? -0.435 3.878 -4.758 1.00 88.75 83 CYS A O 1
ATOM 630 N N . GLY A 1 84 ? -1.979 5.390 -4.168 1.00 87.88 84 GLY A N 1
ATOM 631 C CA . GLY A 1 84 ? -2.693 5.388 -5.454 1.00 87.88 84 GLY A CA 1
ATOM 632 C C . GLY A 1 84 ? -3.617 4.187 -5.686 1.00 87.88 84 GLY A C 1
ATOM 633 O O . GLY A 1 84 ? -4.205 4.070 -6.757 1.00 87.88 84 GLY A O 1
ATOM 634 N N . HIS A 1 85 ? -3.771 3.309 -4.695 1.00 88.19 85 HIS A N 1
ATOM 635 C CA . HIS A 1 85 ? -4.696 2.180 -4.730 1.00 88.19 85 HIS A CA 1
ATOM 636 C C . HIS A 1 85 ? -6.150 2.653 -4.534 1.00 88.19 85 HIS A C 1
ATOM 638 O O . HIS A 1 85 ? -6.382 3.690 -3.899 1.00 88.19 85 HIS A O 1
ATOM 644 N N . PRO A 1 86 ? -7.168 1.931 -5.034 1.00 87.88 86 PRO A N 1
ATOM 645 C CA . PRO A 1 86 ? -8.558 2.281 -4.759 1.00 87.88 86 PRO A CA 1
ATOM 646 C C . PRO A 1 86 ? -8.831 2.398 -3.244 1.00 87.88 86 PRO A C 1
ATOM 648 O O . PRO A 1 86 ? -8.315 1.584 -2.472 1.00 87.88 86 PRO A O 1
ATOM 651 N N . PRO A 1 87 ? -9.610 3.401 -2.785 1.00 85.75 87 PRO A N 1
ATOM 652 C CA . PRO A 1 87 ? -9.899 3.584 -1.364 1.00 85.75 87 PRO A CA 1
ATOM 653 C C . PRO A 1 87 ? -10.479 2.311 -0.730 1.00 85.75 87 PRO A C 1
ATOM 655 O O . PRO A 1 87 ? -11.453 1.767 -1.261 1.00 85.75 87 PRO A O 1
ATOM 658 N N . PRO A 1 88 ? -9.927 1.831 0.400 1.00 86.94 88 PRO A N 1
ATOM 659 C CA . PRO A 1 88 ? -10.460 0.651 1.059 1.00 86.94 88 PRO A CA 1
ATOM 660 C C . PRO A 1 88 ? -11.875 0.912 1.583 1.00 86.94 88 PRO A C 1
ATOM 662 O O . PRO A 1 88 ? -12.229 2.031 1.960 1.00 86.94 88 PRO A O 1
ATOM 665 N N . LEU A 1 89 ? -12.694 -0.137 1.619 1.00 90.94 89 LEU A N 1
ATOM 666 C CA . LEU A 1 89 ? -14.069 -0.069 2.106 1.00 90.94 89 LEU A CA 1
ATOM 667 C C . LEU A 1 89 ? -14.139 -0.576 3.550 1.00 90.94 89 LEU A C 1
ATOM 669 O O . LEU A 1 89 ? -13.749 -1.707 3.836 1.00 90.94 89 LEU A O 1
ATOM 673 N N . LEU A 1 90 ? -14.674 0.241 4.457 1.00 90.38 90 LEU A N 1
ATOM 674 C CA . LEU A 1 90 ? -14.990 -0.159 5.823 1.00 90.38 90 LEU A CA 1
ATOM 675 C C . LEU A 1 90 ? -16.402 -0.745 5.870 1.00 90.38 90 LEU A C 1
ATOM 677 O O . LEU A 1 90 ? -17.380 -0.032 5.646 1.00 90.38 90 LEU A O 1
ATOM 681 N N . VAL A 1 91 ? -16.504 -2.029 6.212 1.00 93.00 91 VAL A N 1
ATOM 682 C CA . VAL A 1 91 ? -17.784 -2.723 6.401 1.00 93.00 91 VAL A CA 1
ATOM 683 C C . VAL A 1 91 ? -18.066 -2.871 7.897 1.00 93.00 91 VAL A C 1
ATOM 685 O O . VAL A 1 91 ? -17.281 -3.477 8.625 1.00 93.00 91 VAL A O 1
ATOM 688 N N . ARG A 1 92 ? -19.189 -2.321 8.373 1.00 91.75 92 ARG A N 1
ATOM 689 C CA . ARG A 1 92 ? -19.666 -2.462 9.762 1.00 91.75 92 ARG A CA 1
ATOM 690 C C . ARG A 1 92 ? -21.145 -2.836 9.782 1.00 91.75 92 ARG A C 1
ATOM 692 O O . ARG A 1 92 ? -22.021 -2.000 9.551 1.00 91.75 92 ARG A O 1
ATOM 699 N N . GLY A 1 93 ? -21.428 -4.105 10.079 1.00 93.38 93 GLY A N 1
ATOM 700 C CA . GLY A 1 93 ? -22.778 -4.654 9.961 1.00 93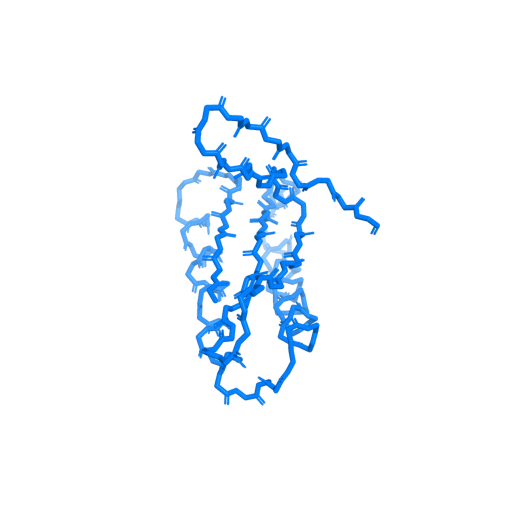.38 93 GLY A CA 1
ATOM 701 C C . GLY A 1 93 ? -23.258 -4.566 8.512 1.00 93.38 93 GLY A C 1
ATOM 702 O O . GLY A 1 93 ? -22.642 -5.148 7.628 1.00 93.38 93 GLY A O 1
ATOM 703 N N . GLN A 1 94 ? -24.328 -3.807 8.273 1.00 93.88 94 GLN A N 1
ATOM 704 C CA . GLN A 1 94 ? -24.887 -3.576 6.932 1.00 93.88 94 GLN A CA 1
ATOM 705 C C . GLN A 1 94 ? -24.420 -2.255 6.291 1.00 93.88 94 GLN A C 1
ATOM 707 O O . GLN A 1 94 ? -24.888 -1.899 5.214 1.00 93.88 94 GLN A O 1
ATOM 712 N N . HIS A 1 95 ? -23.521 -1.511 6.943 1.00 95.12 95 HIS A N 1
ATOM 713 C CA . HIS A 1 95 ? -23.021 -0.233 6.438 1.00 95.12 95 HIS A CA 1
ATOM 714 C C . HIS A 1 95 ? -21.660 -0.408 5.764 1.00 95.12 95 HIS A C 1
ATOM 716 O O . HIS A 1 95 ? -20.770 -1.054 6.321 1.00 95.12 95 HIS A O 1
ATOM 722 N N . VAL A 1 96 ? -21.502 0.205 4.589 1.00 95.06 96 VAL A N 1
ATOM 723 C CA . VAL A 1 96 ? -20.253 0.245 3.819 1.00 95.06 96 VAL A CA 1
ATOM 724 C C . VAL A 1 96 ? -19.855 1.702 3.622 1.00 95.06 96 VAL A C 1
ATOM 726 O O . VAL A 1 96 ? -20.629 2.477 3.062 1.00 95.06 96 VAL A O 1
ATOM 729 N N . THR A 1 97 ? -18.649 2.063 4.055 1.00 93.38 97 THR A N 1
ATOM 730 C CA . THR A 1 97 ? -18.123 3.429 3.937 1.00 93.38 97 THR A CA 1
ATOM 731 C C . THR A 1 97 ? -16.740 3.404 3.286 1.00 93.38 97 THR A C 1
ATOM 733 O O . THR A 1 97 ? -15.863 2.701 3.791 1.00 93.38 97 THR A O 1
ATOM 736 N N . PRO A 1 98 ? -16.493 4.157 2.198 1.00 89.31 98 PRO A N 1
ATOM 737 C CA . PRO A 1 98 ? -15.146 4.303 1.659 1.00 89.31 98 PRO A CA 1
ATOM 738 C C . PRO A 1 98 ? -14.262 5.088 2.631 1.00 89.31 98 PRO A C 1
ATOM 740 O O . PRO A 1 98 ? -14.639 6.156 3.114 1.00 89.31 98 PRO A O 1
ATOM 743 N N . LEU A 1 99 ? -13.068 4.568 2.898 1.00 84.88 99 LEU A N 1
ATOM 744 C CA . LEU A 1 99 ? -12.035 5.250 3.667 1.00 84.88 99 LEU A CA 1
ATOM 745 C C . LEU A 1 99 ? -11.249 6.159 2.722 1.00 84.88 99 LEU A C 1
ATOM 747 O O . LEU A 1 99 ? -10.244 5.768 2.128 1.00 84.88 99 LEU A O 1
ATOM 751 N N . LEU A 1 100 ? -11.774 7.366 2.528 1.00 76.81 100 LEU A N 1
ATOM 752 C CA . LEU A 1 100 ? -11.108 8.411 1.758 1.00 76.81 100 LEU A CA 1
ATOM 753 C C . LEU A 1 100 ? -9.925 8.970 2.558 1.00 76.81 100 LEU A C 1
ATOM 755 O O . LEU A 1 100 ? -9.944 8.954 3.788 1.00 76.81 100 LEU A O 1
ATOM 759 N N . ARG A 1 101 ? -8.896 9.467 1.859 1.00 63.44 101 ARG A N 1
ATOM 760 C CA . ARG A 1 101 ? -7.780 10.164 2.510 1.00 63.44 101 ARG A CA 1
ATOM 761 C C . ARG A 1 101 ? -8.333 11.368 3.287 1.00 63.44 101 ARG A C 1
ATOM 763 O O . ARG A 1 101 ? -9.003 12.207 2.687 1.00 63.44 101 ARG A O 1
ATOM 770 N N . SER A 1 102 ? -8.076 11.412 4.592 1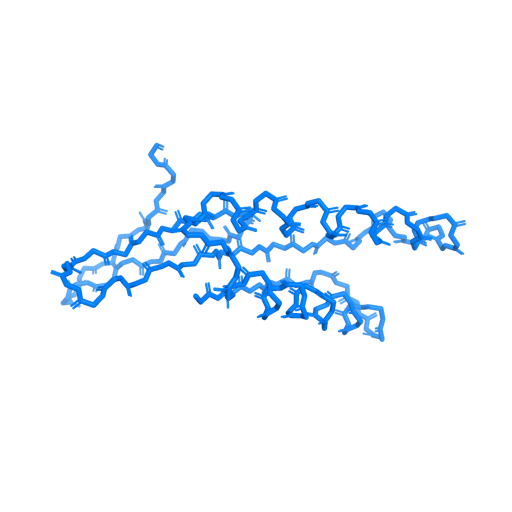.00 52.25 102 SER A N 1
ATOM 771 C CA . SER A 1 102 ? -8.268 12.591 5.448 1.00 52.25 102 SER A CA 1
ATOM 772 C C . SER A 1 102 ? -7.132 13.584 5.270 1.00 52.25 102 SER A C 1
ATOM 774 O O . SER A 1 102 ? -5.980 13.095 5.196 1.00 52.25 102 SER A O 1
#

Solvent-accessible surface area (backbone atoms only — not comparable to full-atom values): 6170 Å² total; per-residue (Å²): 94,77,50,72,52,61,44,70,76,66,70,63,38,53,49,53,53,51,47,56,51,49,50,46,63,57,36,65,78,73,43,92,45,73,66,60,38,48,53,51,44,54,55,50,53,53,52,54,51,50,63,47,41,78,78,35,95,66,51,88,70,52,50,72,23,28,35,43,38,46,72,55,94,88,50,103,57,71,52,74,51,69,51,79,38,83,65,53,72,49,74,58,92,93,44,78,44,73,53,67,92,128

pLDDT: mean 82.15, std 12.05, range [51.62, 95.12]

Mean predicted aligned error: 6.79 Å